Protein AF-A0A497SBE0-F1 (afdb_monomer_lite)

Sequence (41 aa):
MITKVKLKNWRSHLESEFKFTRGTNALVGILGSGKTSVLNG

pLDDT: mean 94.62, std 5.8, range [62.53, 98.06]

Structure (mmCIF, N/CA/C/O backbone):
data_AF-A0A497SBE0-F1
#
_entry.id   AF-A0A497SBE0-F1
#
loop_
_atom_site.group_PDB
_atom_site.id
_atom_site.type_symbol
_atom_site.label_atom_id
_atom_site.label_alt_id
_atom_site.label_comp_id
_atom_site.label_asym_id
_atom_site.label_entity_id
_atom_site.label_seq_id
_atom_site.pdbx_PDB_ins_code
_atom_site.Cartn_x
_atom_site.Cartn_y
_atom_site.Cartn_z
_atom_site.occupancy
_atom_site.B_iso_or_equiv
_atom_site.auth_seq_id
_atom_site.auth_comp_id
_atom_site.auth_asym_id
_atom_site.auth_atom_id
_atom_site.pdbx_PDB_model_num
ATOM 1 N N . MET A 1 1 ? -7.821 -2.010 14.055 1.00 83.38 1 MET A N 1
ATOM 2 C CA . MET A 1 1 ? -8.003 -1.873 12.593 1.00 83.38 1 MET A CA 1
ATOM 3 C C . MET A 1 1 ? -7.015 -0.838 12.099 1.00 83.38 1 MET A C 1
ATOM 5 O O . MET A 1 1 ? -6.953 0.231 12.694 1.00 83.38 1 MET A O 1
ATOM 9 N N . ILE A 1 2 ? -6.219 -1.160 11.082 1.00 91.94 2 ILE A N 1
ATOM 10 C CA . ILE A 1 2 ? -5.281 -0.197 10.498 1.00 91.94 2 ILE A CA 1
ATOM 11 C C . ILE A 1 2 ? -6.102 0.859 9.755 1.00 91.94 2 ILE A C 1
ATOM 13 O O . I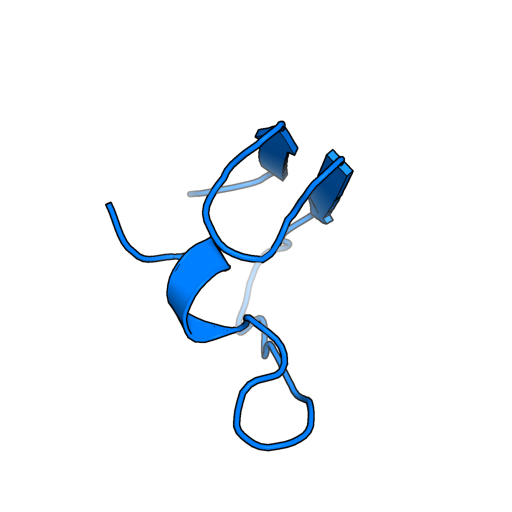LE A 1 2 ? -6.978 0.509 8.971 1.00 91.94 2 ILE A O 1
ATOM 17 N N . THR A 1 3 ? -5.841 2.135 10.024 1.00 95.50 3 THR A N 1
ATOM 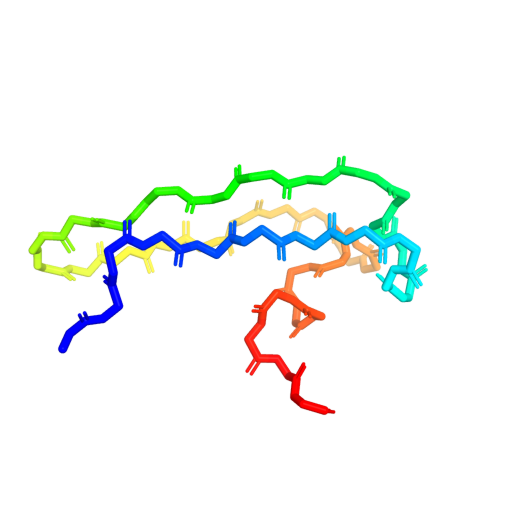18 C CA . THR A 1 3 ? -6.481 3.273 9.338 1.00 95.50 3 THR A CA 1
ATOM 19 C C . THR A 1 3 ? -5.502 4.006 8.428 1.00 95.50 3 THR A C 1
ATOM 21 O O . THR A 1 3 ? -5.907 4.619 7.440 1.00 95.50 3 THR A O 1
ATOM 24 N N . LYS A 1 4 ? -4.202 3.934 8.734 1.00 95.94 4 LYS A N 1
ATOM 25 C CA . LYS A 1 4 ? -3.146 4.596 7.976 1.00 95.94 4 LYS A CA 1
ATOM 26 C C . LYS A 1 4 ? -1.789 3.928 8.194 1.00 95.94 4 LYS A C 1
ATOM 28 O O . LYS A 1 4 ? -1.474 3.541 9.315 1.00 95.94 4 LYS A O 1
ATOM 33 N N . VAL A 1 5 ? -0.980 3.864 7.140 1.00 95.88 5 VAL A N 1
ATOM 34 C CA . VAL A 1 5 ? 0.438 3.478 7.174 1.00 95.88 5 VAL A CA 1
ATOM 35 C C . VAL A 1 5 ? 1.250 4.576 6.490 1.00 95.88 5 VAL A C 1
ATOM 37 O O . VAL A 1 5 ? 0.896 5.021 5.398 1.00 95.88 5 VAL A O 1
ATOM 40 N N . LYS A 1 6 ? 2.329 5.027 7.136 1.00 96.75 6 LYS A N 1
ATOM 41 C CA . LYS A 1 6 ? 3.334 5.925 6.552 1.00 96.75 6 LYS A CA 1
ATOM 42 C C . LYS A 1 6 ? 4.672 5.205 6.523 1.00 96.75 6 LYS A C 1
ATOM 44 O O . LYS A 1 6 ? 5.110 4.703 7.553 1.00 96.75 6 LYS A O 1
ATOM 49 N N . LEU A 1 7 ? 5.309 5.185 5.362 1.00 96.94 7 LEU A N 1
ATOM 50 C CA . LEU A 1 7 ? 6.604 4.555 5.135 1.00 96.94 7 LEU A CA 1
ATOM 51 C C . LEU A 1 7 ? 7.584 5.622 4.667 1.00 96.94 7 LEU A C 1
ATOM 53 O O . LEU A 1 7 ? 7.265 6.387 3.756 1.00 96.94 7 LEU A O 1
ATOM 57 N N . LYS A 1 8 ? 8.766 5.669 5.280 1.00 97.25 8 LYS A N 1
ATOM 58 C CA . LYS A 1 8 ? 9.855 6.559 4.880 1.00 97.25 8 LYS A CA 1
ATOM 59 C C . LYS A 1 8 ? 11.161 5.782 4.911 1.00 97.25 8 LYS A C 1
ATOM 61 O O . LYS A 1 8 ? 11.456 5.155 5.923 1.00 97.25 8 LYS A O 1
ATOM 66 N N . ASN A 1 9 ? 11.915 5.822 3.815 1.00 97.31 9 ASN A N 1
ATOM 67 C CA . ASN A 1 9 ? 13.137 5.036 3.623 1.00 97.31 9 ASN A CA 1
ATOM 68 C C . ASN A 1 9 ? 12.950 3.535 3.936 1.00 97.31 9 ASN A C 1
ATOM 70 O O . ASN A 1 9 ? 13.811 2.905 4.544 1.00 97.31 9 ASN A O 1
ATOM 74 N N . TRP A 1 10 ? 11.809 2.961 3.544 1.00 96.44 10 TRP A N 1
ATOM 75 C CA . TRP A 1 10 ? 11.454 1.572 3.835 1.00 96.44 10 TRP A CA 1
ATOM 76 C C . TRP A 1 10 ? 11.414 0.726 2.567 1.00 96.44 10 TRP A C 1
ATOM 78 O O . TRP A 1 10 ? 10.463 0.800 1.783 1.00 96.44 10 TRP A O 1
ATOM 88 N N . ARG A 1 11 ? 12.429 -0.124 2.378 1.00 95.00 11 ARG A N 1
ATOM 89 C CA . ARG A 1 11 ? 12.596 -0.943 1.166 1.00 95.00 11 ARG A CA 1
ATOM 90 C C . ARG A 1 11 ? 12.469 -0.060 -0.087 1.00 95.00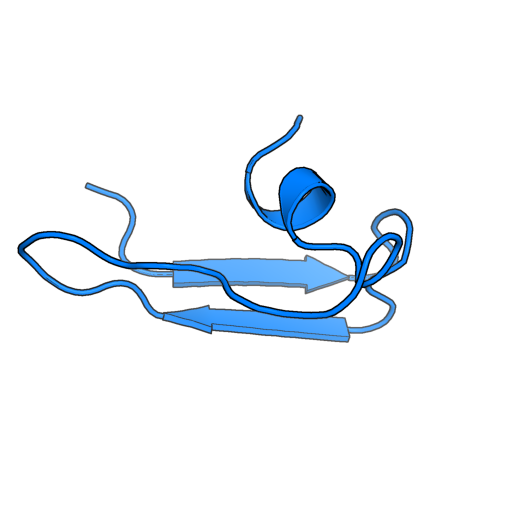 11 ARG A C 1
ATOM 92 O O . ARG A 1 11 ? 13.259 0.857 -0.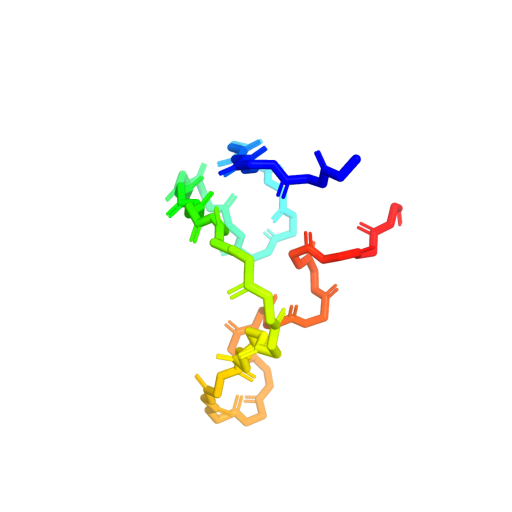268 1.00 95.00 11 ARG A O 1
ATOM 99 N N . SER A 1 12 ? 11.462 -0.301 -0.926 1.00 95.31 12 SER A N 1
ATOM 100 C CA . SER A 1 12 ? 11.182 0.474 -2.141 1.00 95.31 12 SER A CA 1
ATOM 101 C C . SER A 1 12 ? 10.428 1.791 -1.900 1.00 95.31 12 SER A C 1
ATOM 103 O O . SER A 1 12 ? 10.219 2.548 -2.843 1.00 95.31 12 SER A O 1
ATOM 105 N N . HIS A 1 13 ? 9.976 2.072 -0.675 1.00 96.00 13 HIS A N 1
ATOM 106 C CA . HIS A 1 13 ? 9.226 3.281 -0.332 1.00 96.00 13 HIS A CA 1
ATOM 107 C C . HIS A 1 13 ? 10.156 4.355 0.239 1.00 96.00 13 HIS A C 1
ATOM 109 O O . HIS A 1 13 ? 10.467 4.344 1.431 1.00 96.00 13 HIS A O 1
ATOM 115 N N . LEU A 1 14 ? 10.562 5.315 -0.598 1.00 97.31 14 LEU A N 1
ATOM 116 C CA . LEU A 1 14 ? 11.277 6.516 -0.149 1.00 97.31 14 LEU A CA 1
ATOM 117 C C . LEU A 1 14 ? 10.388 7.361 0.776 1.00 97.31 14 LEU A C 1
ATOM 119 O O . LEU A 1 14 ? 10.774 7.670 1.900 1.00 97.31 14 LEU A O 1
ATOM 123 N N . GLU A 1 15 ? 9.171 7.661 0.324 1.00 98.06 15 GLU A N 1
ATOM 124 C CA . GLU A 1 15 ? 8.114 8.296 1.108 1.00 98.06 15 GLU A CA 1
ATOM 125 C C . GLU A 1 15 ? 6.753 7.860 0.546 1.00 98.06 15 GLU A C 1
ATOM 127 O O . GLU A 1 15 ? 6.477 8.004 -0.644 1.00 98.06 15 GLU A O 1
ATOM 132 N N . SER A 1 16 ? 5.911 7.229 1.363 1.00 97.00 16 SER A N 1
ATOM 133 C CA . SER A 1 16 ? 4.597 6.736 0.929 1.00 97.00 16 SER A CA 1
ATOM 134 C C . SER A 1 16 ? 3.576 6.767 2.059 1.00 97.00 16 SER A C 1
ATOM 136 O O . SER A 1 16 ? 3.897 6.502 3.218 1.00 97.00 16 SER A O 1
ATOM 138 N N . GLU A 1 17 ? 2.323 7.054 1.711 1.00 97.50 17 GLU A N 1
ATOM 139 C CA . GLU A 1 17 ? 1.192 7.083 2.636 1.00 97.50 17 GLU A CA 1
ATOM 140 C C . GLU A 1 17 ? 0.033 6.242 2.088 1.00 97.50 17 GLU A C 1
ATOM 142 O O . GLU A 1 17 ? -0.421 6.452 0.967 1.00 97.50 17 GLU A O 1
ATOM 147 N N . PHE A 1 18 ? -0.478 5.326 2.911 1.00 96.69 18 PHE A N 1
ATOM 148 C CA . PHE A 1 18 ? -1.633 4.484 2.608 1.00 96.69 18 PHE A CA 1
ATOM 149 C C . PHE A 1 18 ? -2.726 4.739 3.638 1.00 96.69 18 PHE A C 1
ATOM 151 O O . PHE A 1 18 ? -2.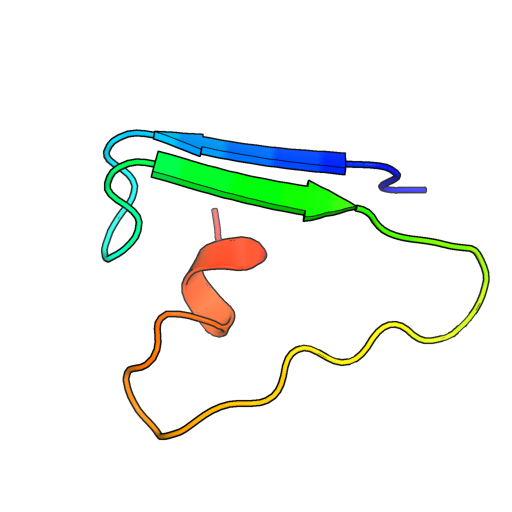463 4.690 4.839 1.00 96.69 18 PHE A O 1
ATOM 158 N N . LYS A 1 19 ? -3.954 4.993 3.183 1.00 97.25 19 LYS A N 1
ATOM 159 C CA . LYS A 1 19 ? -5.142 5.116 4.038 1.00 97.25 19 LYS A CA 1
ATOM 160 C C . LYS A 1 19 ? -6.025 3.896 3.824 1.00 97.25 19 LYS A C 1
ATOM 162 O O . LYS A 1 19 ? -6.285 3.521 2.686 1.00 97.25 19 LYS A O 1
ATOM 167 N N . PHE A 1 20 ? -6.479 3.301 4.916 1.00 96.56 20 PHE A N 1
ATOM 168 C CA . PHE A 1 20 ? -7.307 2.102 4.908 1.00 96.56 20 PHE A CA 1
ATOM 169 C C . PHE A 1 20 ? -8.699 2.434 5.429 1.00 96.56 20 PHE A C 1
ATOM 171 O O . PHE A 1 20 ? -8.867 3.263 6.326 1.00 96.56 20 PHE A O 1
ATOM 178 N N . THR A 1 21 ? -9.700 1.773 4.862 1.00 96.88 21 THR A N 1
ATOM 179 C CA . THR A 1 21 ? -11.110 1.941 5.233 1.00 96.88 21 THR A CA 1
ATOM 180 C C . THR A 1 21 ? -11.695 0.632 5.756 1.00 96.88 21 THR A C 1
ATOM 182 O O . THR A 1 21 ? -11.024 -0.403 5.774 1.00 96.88 21 THR A O 1
ATOM 185 N N . ARG A 1 22 ? -12.948 0.666 6.227 1.00 96.38 22 ARG A N 1
ATOM 186 C CA . ARG A 1 22 ? -13.659 -0.560 6.606 1.00 96.38 22 ARG A CA 1
ATOM 187 C C . ARG A 1 22 ? -13.943 -1.422 5.374 1.00 96.38 22 ARG A C 1
ATOM 189 O O . ARG A 1 22 ? -14.224 -0.894 4.306 1.00 96.38 22 ARG A O 1
ATOM 196 N N . GLY A 1 23 ? -13.914 -2.740 5.558 1.00 95.75 23 GLY A N 1
ATOM 197 C CA . GLY A 1 23 ? -14.069 -3.713 4.475 1.00 95.75 23 GLY A CA 1
ATOM 198 C C . GLY A 1 23 ? -12.732 -4.170 3.890 1.00 95.75 23 GLY A C 1
ATOM 199 O O . GLY A 1 23 ? -11.682 -4.066 4.531 1.00 95.75 23 GLY A O 1
ATOM 200 N N . THR A 1 24 ? -12.783 -4.708 2.673 1.00 95.75 24 THR A N 1
ATOM 201 C CA . THR A 1 24 ? -11.616 -5.269 1.984 1.00 95.75 24 THR A CA 1
ATOM 202 C C . THR A 1 24 ? -10.861 -4.177 1.238 1.00 95.75 24 THR A C 1
ATOM 204 O O . THR A 1 24 ? -11.391 -3.564 0.316 1.00 95.75 24 THR A O 1
ATOM 207 N N . ASN A 1 25 ? -9.602 -3.955 1.613 1.00 95.88 25 ASN A N 1
ATOM 208 C CA . ASN A 1 25 ? -8.707 -3.037 0.914 1.00 95.88 25 ASN A CA 1
ATOM 209 C C . ASN A 1 25 ? -7.727 -3.873 0.079 1.00 95.88 25 ASN A C 1
ATOM 211 O O . ASN A 1 25 ? -7.081 -4.771 0.619 1.00 95.88 25 ASN A O 1
ATOM 215 N N . ALA A 1 26 ? -7.608 -3.583 -1.217 1.00 96.31 26 ALA A N 1
ATOM 216 C CA . ALA A 1 26 ? -6.714 -4.297 -2.127 1.00 96.31 26 ALA A CA 1
ATOM 217 C C . ALA A 1 26 ? -5.552 -3.397 -2.572 1.00 96.31 26 ALA A C 1
ATOM 219 O O . ALA A 1 26 ? -5.769 -2.301 -3.084 1.00 96.31 26 ALA A O 1
ATOM 220 N N . LEU A 1 27 ? -4.316 -3.875 -2.406 1.00 96.12 27 LEU A N 1
ATOM 221 C CA . LEU A 1 27 ? -3.120 -3.241 -2.967 1.00 96.12 27 LEU A CA 1
ATOM 222 C C . LEU A 1 27 ? -2.776 -3.935 -4.291 1.00 96.12 27 LEU A C 1
ATOM 224 O O . LEU A 1 27 ? -2.426 -5.114 -4.292 1.00 96.12 27 LEU A O 1
ATOM 228 N N . VAL A 1 28 ? -2.864 -3.216 -5.412 1.00 96.56 28 VAL A N 1
ATOM 229 C CA . VAL A 1 28 ? -2.665 -3.759 -6.770 1.00 96.56 28 VAL A CA 1
ATOM 230 C C . VAL A 1 28 ? -1.540 -3.006 -7.482 1.00 96.56 28 VAL A C 1
ATOM 232 O O . VAL A 1 28 ? -1.316 -1.825 -7.241 1.00 96.56 28 VAL A O 1
ATOM 235 N N . GLY A 1 29 ? -0.789 -3.707 -8.330 1.00 95.62 29 GLY A N 1
ATOM 236 C CA . GLY A 1 29 ? 0.372 -3.167 -9.038 1.00 95.62 29 GLY A CA 1
ATOM 237 C C . GLY A 1 29 ? 1.272 -4.275 -9.580 1.00 95.62 29 GLY A C 1
ATOM 238 O O . GLY A 1 29 ? 1.154 -5.430 -9.162 1.00 95.62 29 GLY A O 1
ATOM 239 N N . ILE A 1 30 ? 2.193 -3.928 -10.477 1.00 97.56 30 ILE A N 1
ATOM 240 C CA . ILE A 1 30 ? 3.108 -4.878 -11.136 1.00 97.56 30 ILE A CA 1
ATOM 241 C C . ILE A 1 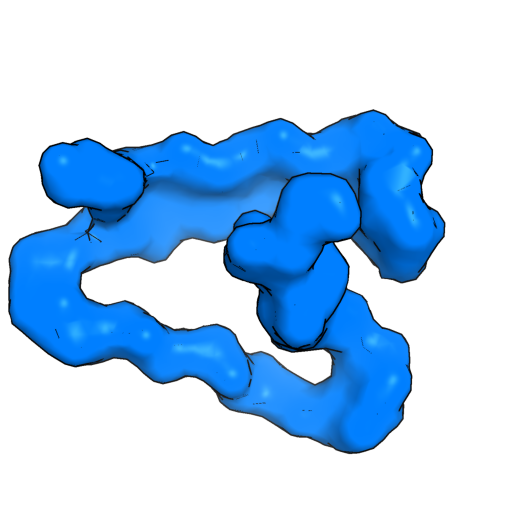30 ? 4.013 -5.629 -10.144 1.00 97.56 30 ILE A C 1
ATOM 243 O O . ILE A 1 30 ? 4.217 -5.187 -9.010 1.00 97.56 30 ILE A O 1
ATOM 247 N N . LEU A 1 31 ? 4.569 -6.777 -10.537 1.00 96.38 31 LEU A N 1
ATOM 248 C CA . LEU A 1 31 ? 5.563 -7.478 -9.714 1.00 96.38 31 LEU A CA 1
ATOM 249 C C . LEU A 1 31 ? 6.727 -6.532 -9.364 1.00 96.38 31 LEU A C 1
ATOM 251 O O . LEU A 1 31 ? 7.140 -5.721 -10.185 1.00 96.38 31 LEU A O 1
ATOM 255 N N . GLY A 1 32 ? 7.212 -6.589 -8.121 1.00 94.44 32 GLY A N 1
ATOM 256 C CA . GLY A 1 32 ? 8.273 -5.694 -7.642 1.00 94.44 32 GLY A CA 1
ATOM 257 C C . GLY A 1 32 ? 7.821 -4.280 -7.250 1.00 94.44 32 GLY A C 1
ATOM 258 O O . GLY A 1 32 ? 8.614 -3.540 -6.684 1.00 94.44 32 GLY A O 1
ATOM 259 N N . SER A 1 33 ? 6.546 -3.907 -7.428 1.00 95.38 33 SER A N 1
ATOM 260 C CA . SER A 1 33 ? 6.047 -2.551 -7.119 1.00 95.38 33 SER A CA 1
ATOM 261 C C . SER A 1 33 ? 5.962 -2.183 -5.623 1.00 95.38 33 SER A C 1
ATOM 263 O O . SER A 1 33 ? 5.320 -1.198 -5.274 1.00 95.38 33 SER A O 1
ATOM 265 N N . GLY A 1 34 ? 6.509 -2.997 -4.716 1.00 95.00 34 GLY A N 1
ATOM 266 C CA . GLY A 1 34 ? 6.535 -2.696 -3.277 1.00 95.00 34 GLY A CA 1
ATOM 267 C C . GLY A 1 34 ? 5.285 -3.061 -2.465 1.00 95.00 34 GLY A C 1
ATOM 268 O O . GLY A 1 34 ? 5.299 -2.895 -1.254 1.00 95.00 34 GLY A O 1
ATOM 269 N N . LYS A 1 35 ? 4.228 -3.632 -3.064 1.00 96.62 35 LYS A N 1
ATOM 270 C CA . LYS A 1 35 ? 2.966 -3.980 -2.358 1.00 96.62 35 LYS A CA 1
ATOM 271 C C . LYS A 1 35 ? 3.176 -4.765 -1.061 1.00 96.62 35 LYS A C 1
ATOM 273 O O . LYS A 1 35 ? 2.620 -4.410 -0.029 1.00 96.62 35 LYS A O 1
ATOM 278 N N . THR A 1 36 ? 3.992 -5.819 -1.107 1.00 95.38 36 THR A N 1
ATOM 279 C CA . THR A 1 36 ? 4.278 -6.659 0.064 1.00 95.38 36 THR A CA 1
ATOM 280 C C . THR A 1 36 ? 4.998 -5.867 1.151 1.00 95.38 36 THR A C 1
ATOM 282 O O . THR A 1 36 ? 4.714 -6.053 2.327 1.00 95.38 36 THR A O 1
ATOM 285 N N . SER A 1 37 ? 5.878 -4.935 0.774 1.00 95.31 37 SER A N 1
ATOM 286 C CA . SER A 1 37 ? 6.602 -4.065 1.708 1.00 95.31 37 SER A CA 1
ATOM 287 C C . SER A 1 37 ? 5.684 -3.161 2.534 1.00 95.31 37 SER A C 1
ATOM 289 O O . SER A 1 37 ? 6.110 -2.707 3.587 1.00 95.31 37 SER A O 1
ATOM 291 N N . VAL A 1 38 ? 4.445 -2.913 2.088 1.00 94.69 38 VAL A N 1
ATOM 292 C CA . VAL A 1 38 ? 3.468 -2.083 2.815 1.00 94.69 38 VAL A CA 1
ATOM 293 C C . VAL A 1 38 ? 2.940 -2.769 4.075 1.00 94.69 38 VAL A C 1
ATOM 295 O O . VAL A 1 38 ? 2.598 -2.095 5.042 1.00 94.69 38 VAL A O 1
ATOM 298 N N . LEU A 1 39 ? 2.864 -4.101 4.061 1.00 91.56 39 LEU A N 1
ATOM 299 C CA . LEU A 1 39 ? 2.303 -4.905 5.152 1.00 91.56 39 LEU A CA 1
ATOM 300 C C . LEU A 1 39 ? 3.356 -5.756 5.872 1.00 91.56 39 LEU A C 1
ATOM 302 O O . LEU A 1 39 ? 3.050 -6.359 6.895 1.00 91.56 39 LEU A O 1
ATOM 306 N N . ASN A 1 40 ? 4.569 -5.843 5.325 1.00 85.44 40 ASN A N 1
ATOM 307 C CA . ASN A 1 40 ? 5.643 -6.667 5.862 1.00 85.44 40 ASN A CA 1
ATOM 308 C C . ASN A 1 40 ? 6.506 -5.867 6.848 1.00 85.44 40 ASN A C 1
ATOM 310 O O . ASN A 1 40 ? 6.898 -4.742 6.528 1.00 85.44 40 ASN A O 1
ATOM 314 N N . GLY A 1 41 ? 6.784 -6.469 8.009 1.00 62.53 41 GLY A N 1
ATOM 315 C CA . GLY A 1 41 ? 7.714 -5.962 9.023 1.00 62.53 41 GLY A CA 1
ATOM 316 C C . GLY A 1 41 ? 9.169 -6.298 8.727 1.00 62.53 41 GLY A C 1
ATOM 317 O O . GLY A 1 41 ? 9.443 -7.083 7.786 1.00 62.53 41 GLY A O 1
#

Secondary structure (DSSP, 8-state):
---EEEEEEETTEEEEEEE--SS------STTSSGGGGT--

Foldseek 3Di:
DDQKDWDDPQDPPPTDIDGDDPDDDDDDDDPPPCSVSRVDD

Radius of gyration: 10.44 Å; chains: 1; bounding box: 27×16×24 Å